Protein AF-A0A2T6ZP85-F1 (afdb_monomer)

Nearest PDB structures (foldseek):
  6td9-assembly1_A  TM=7.644E-01  e=2.937E+00  Pseudomonas aeruginosa PAO1

Solvent-accessible surface area (backbone atoms only — not comparable to full-atom values): 4676 Å² total; per-residue (Å²): 96,74,76,54,46,74,77,52,76,46,64,50,58,76,72,46,47,75,79,52,60,66,63,73,71,37,92,59,33,69,58,52,52,52,44,32,58,73,73,35,71,48,77,40,81,67,31,48,45,38,50,65,60,52,50,42,38,74,74,62,32,59,63,92,36,55,43,72,41,53,94,55,64,68,34,47,75,73,64

Sequence (79 aa):
RSKAWEFYPYPCIGNFYFVEFTFANQPCYPDALRRVKQGGSLLDVGCCFGQDLRKLVADGCPAANLYGIDLCPEFIELG

Mean predicted aligned error: 3.36 Å

pLDDT: mean 91.96, std 6.11, range [77.25, 98.38]

Radius of gyration: 13.0 Å; Cα contacts (8 Å, |Δi|>4): 98; chains: 1; bounding box: 31×22×31 Å

Secondary structure (DSSP, 8-state):
-HHHHHH---HHHHTTGGGS-TTTTSTTHHHHHHHHHTT--EEEET-TTTHHHHHHHHTT--GGGEEEE-S-HHHHHT-

InterPro domains:
  IPR029063 S-adenosyl-L-methionine-dependent methyltransferase superfamily [G3DSA:3.40.50.150] (20-79)
  IPR029063 S-adenosyl-L-methionine-dependent methyltransferase superfamily [SSF53335] (32-78)
  IPR051654 Fungal Meroterpenoid Biosynthesis Methyltransferases [PTHR35897] (1-79)
  IPR060188 Mmethyltransferase nvfJ-like, N-terminal domain [PF27593] (1-19)

Foldseek 3Di:
DVVVVVVPNDVCVVVVVLVPLPVCPDPCNVVVLVCQQVVAADEAEQCQCVSNLVVSVVVPGDNVRYHYDHPDVVSPVVD

Organism: Tuber borchii (NCBI:txid42251)

Structure (mmCIF, N/CA/C/O backbone):
data_AF-A0A2T6ZP85-F1
#
_entry.id   AF-A0A2T6ZP85-F1
#
loop_
_atom_site.group_PDB
_atom_site.id
_atom_site.type_symbol
_atom_site.label_atom_id
_atom_site.label_alt_id
_atom_site.label_comp_id
_atom_site.label_asym_id
_atom_site.label_entity_id
_atom_site.label_seq_id
_atom_site.pdbx_PDB_ins_code
_atom_site.Cartn_x
_atom_site.Cartn_y
_atom_site.Cartn_z
_atom_site.occupancy
_atom_site.B_iso_or_equiv
_atom_site.auth_seq_id
_atom_site.auth_comp_id
_atom_site.auth_asym_id
_atom_site.auth_atom_id
_atom_site.pdbx_PDB_model_num
ATOM 1 N N . ARG A 1 1 ? 12.429 -8.071 -7.861 1.00 80.75 1 ARG A N 1
ATOM 2 C CA . ARG A 1 1 ? 13.175 -7.077 -8.674 1.00 80.75 1 ARG A CA 1
ATOM 3 C C . ARG A 1 1 ? 13.377 -7.513 -10.121 1.00 80.75 1 ARG A C 1
ATOM 5 O O . ARG A 1 1 ? 12.723 -6.916 -10.952 1.00 80.75 1 ARG A O 1
ATOM 12 N N . SER A 1 2 ? 14.241 -8.492 -10.445 1.00 83.56 2 SER A N 1
ATOM 13 C CA . SER A 1 2 ? 14.604 -8.788 -11.851 1.00 83.56 2 SER A CA 1
ATOM 14 C C . SER A 1 2 ? 13.390 -9.065 -12.743 1.00 83.56 2 SER A C 1
ATOM 16 O O . SER A 1 2 ? 13.246 -8.411 -13.761 1.00 83.56 2 SER A O 1
ATOM 18 N N . LYS A 1 3 ? 12.444 -9.885 -12.263 1.00 84.75 3 LYS A N 1
ATOM 19 C CA . LYS A 1 3 ? 11.158 -10.135 -12.938 1.00 84.75 3 LYS A CA 1
ATOM 20 C C . LYS A 1 3 ? 10.349 -8.858 -13.210 1.00 84.75 3 LYS A C 1
ATOM 22 O O . LYS A 1 3 ? 9.838 -8.673 -14.296 1.00 84.75 3 LYS A O 1
ATOM 27 N N . ALA A 1 4 ? 10.261 -7.952 -12.235 1.00 83.50 4 ALA A N 1
ATOM 28 C CA . ALA A 1 4 ? 9.524 -6.695 -12.389 1.00 83.50 4 ALA A CA 1
ATOM 29 C C . ALA A 1 4 ? 10.228 -5.712 -13.343 1.00 83.50 4 ALA A C 1
ATOM 31 O O . ALA A 1 4 ? 9.583 -4.986 -14.089 1.00 83.50 4 ALA A O 1
ATOM 32 N N . TRP A 1 5 ? 11.562 -5.719 -13.337 1.00 84.31 5 TRP A N 1
ATOM 33 C CA . TRP A 1 5 ? 12.388 -4.882 -14.204 1.00 84.31 5 TRP A CA 1
ATOM 34 C C . TRP A 1 5 ? 12.251 -5.245 -15.690 1.00 84.31 5 TRP A C 1
ATOM 36 O O . TRP A 1 5 ? 12.441 -4.381 -16.539 1.00 84.31 5 TRP A O 1
ATOM 46 N N . GLU A 1 6 ? 11.919 -6.504 -15.995 1.00 87.69 6 GLU A N 1
ATOM 47 C CA . GLU A 1 6 ? 11.632 -6.973 -17.357 1.00 87.69 6 GLU A CA 1
ATOM 48 C C . GLU A 1 6 ? 10.327 -6.383 -17.915 1.00 87.69 6 GLU A C 1
ATOM 50 O O . GLU A 1 6 ? 10.258 -6.118 -19.112 1.00 87.69 6 GLU A O 1
ATOM 55 N N . PHE A 1 7 ? 9.327 -6.129 -17.061 1.00 81.56 7 PHE A N 1
ATOM 56 C CA . PHE A 1 7 ? 8.060 -5.511 -17.469 1.00 81.56 7 PHE A CA 1
ATOM 57 C C . PHE A 1 7 ? 8.192 -3.999 -17.633 1.00 81.56 7 PHE A C 1
ATOM 59 O O . PHE A 1 7 ? 7.866 -3.453 -18.686 1.00 81.56 7 PHE A O 1
ATOM 66 N N . TYR A 1 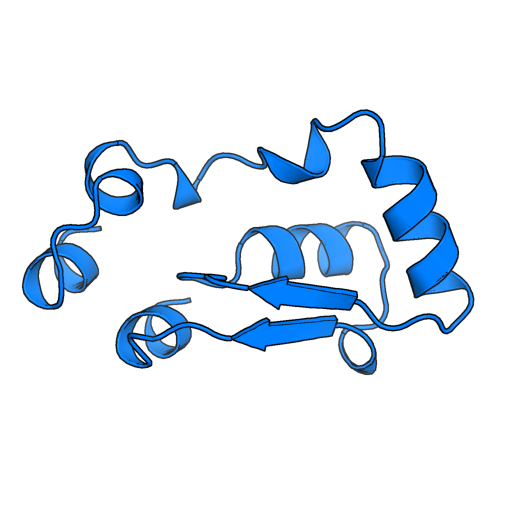8 ? 8.689 -3.316 -16.598 1.00 81.75 8 TYR A N 1
ATOM 67 C CA . TYR A 1 8 ? 8.954 -1.886 -16.675 1.00 81.75 8 TYR A CA 1
ATOM 68 C C . TYR A 1 8 ? 10.053 -1.464 -15.683 1.00 81.75 8 TYR A C 1
ATOM 70 O O . TYR A 1 8 ? 9.958 -1.746 -14.484 1.00 81.75 8 TYR A O 1
ATOM 78 N N . PRO A 1 9 ? 11.096 -0.740 -16.128 1.00 83.12 9 PRO A N 1
ATOM 79 C CA . PRO A 1 9 ? 12.221 -0.358 -15.281 1.00 83.12 9 PRO A CA 1
ATOM 80 C C . PRO A 1 9 ? 11.907 0.892 -14.442 1.00 83.12 9 PRO A C 1
ATOM 82 O O . PRO A 1 9 ? 12.578 1.919 -14.561 1.00 83.12 9 PRO A O 1
ATOM 85 N N . TYR A 1 10 ? 10.878 0.844 -13.587 1.00 82.38 10 TYR A N 1
ATOM 86 C CA . TYR A 1 10 ? 10.596 1.969 -12.692 1.00 82.38 10 TYR A CA 1
ATOM 87 C C . TYR A 1 10 ? 11.783 2.234 -11.749 1.00 82.38 10 TYR A C 1
ATOM 89 O O . TYR A 1 10 ? 12.325 1.289 -11.162 1.00 82.38 10 TYR A O 1
ATOM 97 N N . PRO A 1 11 ? 12.169 3.509 -11.527 1.00 81.62 11 PRO A N 1
ATOM 98 C CA . PRO A 1 11 ? 13.248 3.854 -10.602 1.00 81.62 11 PRO A CA 1
ATOM 99 C C . PRO A 1 11 ? 13.044 3.276 -9.198 1.00 81.62 11 PRO A C 1
ATOM 101 O O . PRO A 1 11 ? 14.009 2.851 -8.569 1.00 81.62 11 PRO A O 1
ATOM 104 N N . CYS A 1 12 ? 11.794 3.177 -8.729 1.00 77.25 12 CYS A N 1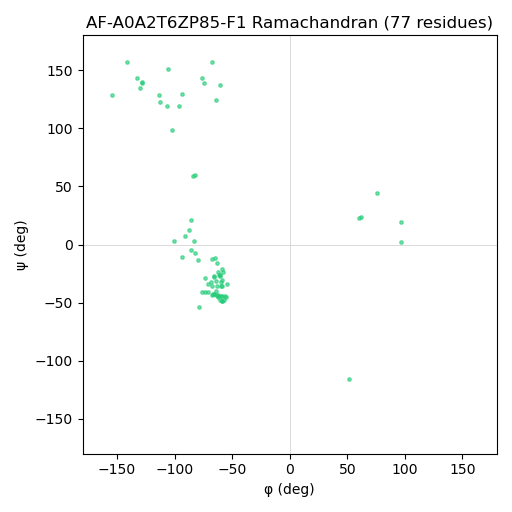
ATOM 105 C CA . CYS A 1 12 ? 11.463 2.565 -7.440 1.00 77.25 12 CYS A CA 1
ATOM 106 C C . CYS A 1 12 ? 11.806 1.063 -7.373 1.00 77.25 12 CYS A C 1
ATOM 108 O O . CYS A 1 12 ? 12.210 0.574 -6.322 1.00 77.25 12 CYS A O 1
ATOM 110 N N . ILE A 1 13 ? 11.733 0.331 -8.489 1.00 83.81 13 ILE A N 1
ATOM 111 C CA . ILE A 1 13 ? 12.167 -1.073 -8.586 1.00 83.81 13 ILE A CA 1
ATOM 112 C C . ILE A 1 13 ? 13.695 -1.145 -8.656 1.00 83.81 13 ILE A C 1
ATOM 114 O O . ILE A 1 13 ? 14.316 -2.010 -8.031 1.00 83.81 13 ILE A O 1
ATOM 118 N N . GLY A 1 14 ? 14.308 -0.227 -9.406 1.00 84.19 14 GLY A N 1
ATOM 119 C CA . GLY A 1 14 ? 15.757 -0.142 -9.584 1.00 84.19 14 GLY A CA 1
ATOM 120 C C . GLY A 1 14 ? 16.494 0.122 -8.277 1.00 84.19 14 GLY A C 1
ATOM 121 O O . GLY A 1 14 ? 17.456 -0.584 -7.980 1.00 84.19 14 GLY A O 1
ATOM 122 N N . ASN A 1 15 ? 15.974 1.071 -7.498 1.00 84.44 15 ASN A N 1
ATOM 123 C CA . ASN A 1 15 ? 16.504 1.524 -6.212 1.00 84.44 15 ASN A CA 1
ATOM 124 C C . ASN A 1 15 ? 15.932 0.766 -5.007 1.00 84.44 15 ASN A C 1
ATOM 126 O O . ASN A 1 15 ? 16.204 1.143 -3.876 1.00 84.44 15 ASN A O 1
ATOM 130 N N . PHE A 1 16 ? 15.154 -0.297 -5.230 1.00 84.88 16 PHE A N 1
ATOM 131 C CA . PHE A 1 16 ? 14.567 -1.118 -4.167 1.00 84.88 16 PHE A CA 1
ATOM 132 C C . PHE A 1 16 ? 13.619 -0.378 -3.205 1.00 84.88 16 PHE A C 1
ATOM 134 O O . PHE A 1 16 ? 13.334 -0.884 -2.128 1.00 84.88 16 PHE A O 1
ATOM 141 N N . TYR A 1 17 ? 13.027 0.752 -3.593 1.00 82.75 17 TYR A N 1
ATOM 142 C CA . TYR A 1 17 ? 12.077 1.478 -2.735 1.00 82.75 17 TYR A CA 1
ATOM 143 C C . TYR A 1 17 ? 10.856 0.643 -2.329 1.00 82.75 17 TYR A C 1
ATOM 145 O O . TYR A 1 17 ? 10.254 0.904 -1.298 1.00 82.75 17 TYR A O 1
ATOM 153 N N . PHE A 1 18 ? 10.535 -0.423 -3.067 1.00 83.00 18 PHE A N 1
ATOM 154 C CA . PHE A 1 18 ? 9.496 -1.384 -2.684 1.00 83.00 18 PHE A CA 1
ATOM 155 C C . PHE A 1 18 ? 9.795 -2.179 -1.397 1.00 83.00 18 PHE A C 1
ATOM 157 O O . PHE A 1 18 ? 8.907 -2.875 -0.910 1.00 83.00 18 PHE A O 1
ATOM 164 N N . VAL A 1 19 ? 11.023 -2.144 -0.860 1.00 84.94 19 VAL A N 1
ATOM 165 C CA . VAL A 1 19 ? 11.332 -2.717 0.465 1.00 84.94 19 VAL A CA 1
ATOM 166 C C . VAL A 1 19 ? 11.246 -1.687 1.591 1.00 84.94 19 VAL A C 1
ATOM 168 O O . VAL A 1 19 ? 11.290 -2.058 2.762 1.00 84.94 19 VAL A O 1
ATOM 171 N N . GLU A 1 20 ? 11.126 -0.405 1.254 1.00 84.56 20 GLU A N 1
ATOM 172 C CA . GLU A 1 20 ? 11.070 0.686 2.216 1.00 84.56 20 GLU A CA 1
ATOM 173 C C . GLU A 1 20 ? 9.616 1.027 2.551 1.00 84.56 20 GLU A C 1
ATOM 175 O O . GLU A 1 20 ? 8.801 1.281 1.669 1.00 84.56 20 GLU A O 1
ATOM 180 N N . PHE A 1 21 ? 9.286 1.105 3.841 1.00 86.69 21 PHE A N 1
ATOM 181 C CA . PHE A 1 21 ? 7.962 1.541 4.301 1.00 86.69 21 PHE A CA 1
ATOM 182 C C . PHE A 1 21 ? 7.881 3.070 4.368 1.00 86.69 21 PHE A C 1
ATOM 184 O O . PHE A 1 21 ? 7.687 3.659 5.435 1.00 86.69 21 PHE A O 1
ATOM 191 N N . THR A 1 22 ? 8.098 3.729 3.229 1.00 86.50 22 THR A N 1
ATOM 192 C CA . THR A 1 22 ? 8.172 5.197 3.156 1.00 86.50 22 THR A CA 1
ATOM 193 C C . THR A 1 22 ? 6.888 5.866 3.643 1.00 86.50 22 THR A C 1
ATOM 195 O O . THR A 1 22 ? 6.974 6.889 4.330 1.00 86.50 22 THR A O 1
ATOM 198 N N . PHE A 1 23 ? 5.721 5.262 3.383 1.00 92.62 23 PHE A N 1
ATOM 199 C CA . PHE A 1 23 ? 4.440 5.729 3.907 1.00 92.62 23 PHE A CA 1
ATOM 200 C C . PHE A 1 23 ? 4.337 5.563 5.427 1.00 92.62 23 PHE A C 1
ATOM 202 O O . PHE A 1 23 ? 3.927 6.498 6.114 1.00 92.62 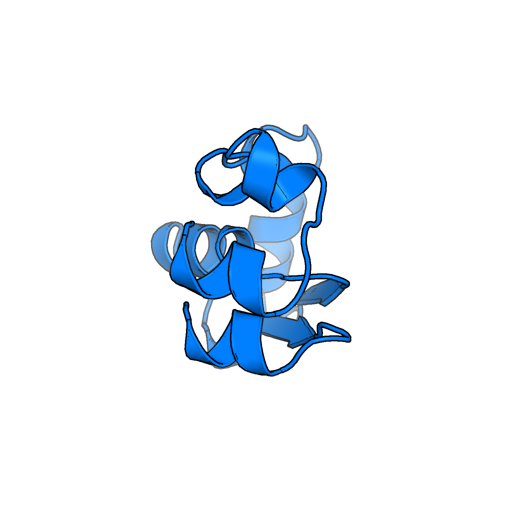23 PHE A O 1
ATOM 209 N N . ALA A 1 24 ? 4.773 4.423 5.975 1.00 93.81 24 ALA A N 1
ATOM 210 C CA . ALA A 1 24 ? 4.741 4.175 7.420 1.00 93.81 24 ALA A CA 1
ATOM 211 C C . ALA A 1 24 ? 5.609 5.155 8.227 1.00 93.81 24 ALA A C 1
ATOM 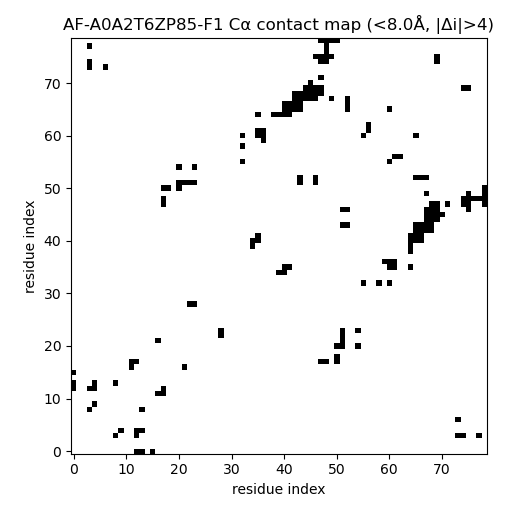213 O O . ALA A 1 24 ? 5.341 5.397 9.404 1.00 93.81 24 ALA A O 1
ATOM 214 N N . ASN A 1 25 ? 6.621 5.743 7.585 1.00 93.44 25 ASN A N 1
ATOM 215 C CA . ASN A 1 25 ? 7.497 6.751 8.178 1.00 93.44 25 ASN A CA 1
ATOM 216 C C . ASN A 1 25 ? 6.940 8.184 8.083 1.00 93.44 25 ASN A C 1
ATOM 218 O O . ASN A 1 25 ? 7.553 9.109 8.616 1.00 93.44 25 ASN A O 1
ATOM 222 N N . GLN A 1 26 ? 5.802 8.401 7.414 1.00 95.38 26 GLN A N 1
ATOM 223 C CA . GLN A 1 26 ? 5.206 9.732 7.313 1.00 95.38 26 GLN A CA 1
ATOM 224 C C . GLN A 1 26 ? 4.506 10.138 8.621 1.00 95.38 26 GLN A C 1
ATOM 226 O O . GLN A 1 26 ? 3.802 9.322 9.222 1.00 95.38 26 GLN A O 1
ATOM 231 N N . PRO A 1 27 ? 4.567 11.421 9.032 1.00 97.25 27 PRO A N 1
ATOM 232 C CA . PRO A 1 27 ? 3.862 11.911 10.222 1.00 97.25 27 PRO A CA 1
ATOM 233 C C . PRO A 1 27 ? 2.340 11.697 10.195 1.00 97.25 27 PRO A C 1
ATOM 235 O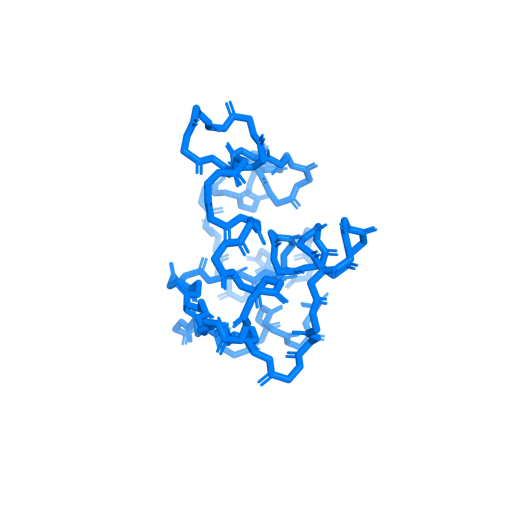 O . PRO A 1 27 ? 1.703 11.653 11.244 1.00 97.25 27 PRO A O 1
ATOM 238 N N . CYS A 1 28 ? 1.745 11.565 9.005 1.00 95.94 28 CYS A N 1
ATOM 239 C CA . CYS A 1 28 ? 0.313 11.314 8.835 1.00 95.94 28 CYS A CA 1
ATOM 240 C C . CYS A 1 28 ? -0.090 9.845 9.049 1.00 95.94 28 CYS A C 1
ATOM 242 O O . CYS A 1 28 ? -1.280 9.563 9.207 1.00 95.94 28 CYS A O 1
ATOM 244 N N . TYR A 1 29 ? 0.865 8.911 9.083 1.00 97.25 29 TYR A N 1
ATOM 245 C CA . TYR A 1 29 ? 0.583 7.478 9.140 1.00 97.25 29 TYR A CA 1
ATOM 246 C C . TYR A 1 29 ? -0.250 7.047 10.362 1.00 97.25 29 TYR A C 1
ATOM 248 O O . TYR A 1 29 ? -1.232 6.325 10.169 1.00 97.25 29 TYR A O 1
ATOM 256 N N . PRO A 1 30 ? 0.021 7.514 11.604 1.00 97.88 30 PRO A N 1
ATOM 257 C CA . PRO A 1 30 ? -0.796 7.137 12.761 1.00 97.88 30 PRO A CA 1
ATOM 258 C C . PRO A 1 30 ? -2.267 7.548 12.616 1.00 97.88 30 PRO A C 1
ATOM 260 O O . PRO A 1 30 ? -3.170 6.827 13.047 1.00 97.88 30 PRO A O 1
ATOM 263 N N . ASP A 1 31 ? -2.518 8.697 11.985 1.00 98.00 31 ASP A N 1
ATOM 264 C CA . ASP A 1 31 ? -3.871 9.190 11.745 1.00 98.00 31 ASP A CA 1
ATOM 265 C C . ASP A 1 31 ? -4.574 8.396 10.635 1.00 98.00 31 ASP A C 1
ATOM 267 O O . ASP A 1 31 ? -5.735 8.017 10.799 1.00 98.00 31 ASP A O 1
ATOM 271 N N . ALA A 1 32 ? -3.865 8.058 9.553 1.00 96.94 32 ALA A N 1
ATOM 272 C CA . ALA A 1 32 ? -4.376 7.167 8.514 1.00 96.94 32 ALA A CA 1
ATOM 273 C C . ALA A 1 32 ? -4.759 5.793 9.094 1.00 96.94 32 ALA A C 1
ATOM 275 O O . ALA A 1 32 ? -5.889 5.336 8.909 1.00 96.94 32 ALA A O 1
ATOM 276 N N . LEU A 1 33 ? -3.868 5.185 9.885 1.00 97.75 33 LEU A N 1
ATOM 277 C CA . LEU A 1 33 ? -4.100 3.902 10.552 1.00 97.75 33 LEU A CA 1
ATOM 278 C C . LEU A 1 33 ? -5.353 3.946 11.439 1.00 97.75 33 LEU A C 1
ATOM 280 O O . LEU A 1 33 ? -6.214 3.067 11.359 1.00 97.75 33 LEU A O 1
ATOM 284 N N . ARG A 1 34 ? -5.485 4.993 12.266 1.00 98.38 34 ARG A N 1
ATOM 285 C CA . ARG A 1 34 ? -6.651 5.199 13.136 1.00 98.38 34 ARG A CA 1
ATOM 286 C C . ARG A 1 34 ? -7.946 5.286 12.329 1.00 98.38 34 ARG A C 1
ATOM 288 O O . ARG A 1 34 ? -8.916 4.618 12.682 1.00 98.38 34 ARG A O 1
ATOM 295 N N . ARG A 1 35 ? -7.975 6.091 11.262 1.00 98.19 35 ARG A N 1
ATOM 296 C CA . ARG A 1 35 ? -9.172 6.281 10.425 1.00 98.19 35 ARG A CA 1
ATOM 297 C C . ARG A 1 35 ? -9.608 4.978 9.758 1.00 98.19 35 ARG A C 1
ATOM 299 O O . ARG A 1 35 ? -10.793 4.657 9.789 1.00 98.19 35 ARG A O 1
ATOM 306 N N . VAL A 1 36 ? -8.667 4.205 9.217 1.00 98.06 36 VAL A N 1
ATOM 307 C CA . VAL A 1 36 ? -8.980 2.925 8.561 1.00 98.06 36 VAL A CA 1
ATOM 308 C C . VAL A 1 36 ? -9.494 1.895 9.569 1.00 98.06 36 VAL A C 1
ATOM 310 O O . VAL A 1 36 ? -10.502 1.234 9.320 1.00 98.06 36 VAL A O 1
ATOM 313 N N . LYS A 1 37 ? -8.876 1.807 10.756 1.00 97.56 37 LYS A N 1
ATOM 314 C CA . LYS A 1 37 ? -9.352 0.943 11.854 1.00 97.56 37 LYS A CA 1
ATOM 315 C C . LYS A 1 37 ? -10.756 1.302 12.348 1.00 97.56 37 LYS A C 1
ATOM 317 O O . LYS A 1 37 ? -11.459 0.437 12.855 1.00 97.56 37 LYS A O 1
ATOM 322 N N . GLN A 1 38 ? -11.171 2.556 12.189 1.00 98.00 38 GLN A N 1
ATOM 323 C CA . GLN A 1 38 ? -12.508 3.043 12.540 1.00 98.00 38 GLN A CA 1
ATOM 324 C C . GLN A 1 38 ? -13.539 2.867 11.410 1.00 98.00 38 GLN A C 1
ATOM 326 O O . GLN A 1 38 ? -14.629 3.425 11.487 1.00 98.00 38 GLN A O 1
ATOM 331 N N . GLY A 1 39 ? -13.214 2.094 10.369 1.00 97.44 39 GLY A N 1
ATOM 332 C CA . GLY A 1 39 ? -14.118 1.809 9.253 1.00 97.44 39 GLY A CA 1
ATOM 333 C C . GLY A 1 39 ? -13.913 2.701 8.028 1.00 97.44 39 GLY A C 1
ATOM 334 O O . GLY A 1 39 ? -14.639 2.557 7.050 1.00 97.44 39 GLY A O 1
ATOM 335 N N . GLY A 1 40 ? -12.927 3.603 8.047 1.00 98.12 40 GLY A N 1
ATOM 336 C CA . GLY A 1 40 ? -12.517 4.342 6.854 1.00 98.12 40 GLY A CA 1
ATOM 337 C C . GLY A 1 40 ? -11.871 3.428 5.810 1.00 98.12 40 GLY A C 1
ATOM 338 O O . GLY A 1 40 ? -11.339 2.373 6.148 1.00 98.12 40 GLY A O 1
ATOM 339 N N . SER A 1 41 ? -11.893 3.857 4.548 1.00 98.19 41 SER A N 1
ATOM 340 C CA . SER A 1 41 ? -11.192 3.194 3.441 1.00 98.19 41 SER A CA 1
ATOM 341 C C . SER A 1 41 ? -9.949 3.978 3.023 1.00 98.19 41 SER A C 1
ATOM 343 O O . SER A 1 41 ? -9.921 5.203 3.160 1.00 98.19 41 SER A O 1
ATOM 345 N N . LEU A 1 42 ? -8.936 3.282 2.504 1.00 98.25 42 LEU A N 1
ATOM 346 C CA . LEU A 1 42 ? -7.701 3.872 1.985 1.00 98.25 42 LEU A CA 1
ATOM 347 C C . LEU A 1 42 ? -7.399 3.325 0.589 1.00 98.25 42 LEU A C 1
ATOM 349 O O . LEU A 1 42 ? -7.493 2.120 0.365 1.00 98.25 42 LEU A O 1
ATOM 353 N N . LEU A 1 43 ? -7.028 4.225 -0.323 1.00 97.75 43 LEU A N 1
ATOM 354 C CA . LEU A 1 43 ? -6.582 3.908 -1.676 1.00 97.75 43 LEU A CA 1
ATOM 355 C C . LEU A 1 43 ? -5.101 4.269 -1.826 1.00 97.75 43 LEU A C 1
ATOM 357 O O . LEU A 1 43 ? -4.731 5.426 -1.630 1.00 97.75 43 LEU A O 1
ATOM 361 N N . ASP A 1 44 ? -4.294 3.283 -2.197 1.00 95.62 44 ASP A N 1
ATOM 362 C CA . ASP A 1 44 ? -2.897 3.435 -2.592 1.00 95.62 44 ASP A CA 1
ATOM 363 C C . ASP A 1 44 ? -2.801 3.516 -4.126 1.00 95.62 44 ASP A C 1
ATOM 365 O O . ASP A 1 44 ? -3.239 2.607 -4.839 1.00 95.62 44 ASP A O 1
ATOM 369 N N . VAL A 1 45 ? -2.291 4.640 -4.634 1.00 95.25 45 VAL A N 1
ATOM 370 C CA . VAL A 1 45 ? -2.224 4.952 -6.068 1.00 95.25 45 VAL A CA 1
ATOM 371 C C . VAL A 1 45 ? -0.785 4.813 -6.540 1.00 95.25 45 VAL A C 1
ATOM 373 O O . VAL A 1 45 ? 0.086 5.556 -6.095 1.00 95.25 45 VAL A O 1
ATOM 376 N N . GLY A 1 46 ? -0.554 3.908 -7.490 1.00 92.00 46 GLY A N 1
ATOM 377 C CA . GLY A 1 46 ? 0.796 3.466 -7.832 1.00 92.00 46 GLY A CA 1
ATOM 378 C C . GLY A 1 46 ? 1.330 2.500 -6.777 1.00 92.00 46 GLY A C 1
ATOM 379 O O . GLY A 1 46 ? 2.464 2.648 -6.322 1.00 92.00 46 GLY A O 1
ATOM 380 N N . CYS A 1 47 ? 0.490 1.546 -6.358 1.00 93.19 47 CYS A N 1
ATOM 381 C CA . CYS A 1 47 ? 0.792 0.653 -5.242 1.00 93.19 47 CYS A CA 1
ATOM 382 C C . CYS A 1 47 ? 1.949 -0.316 -5.534 1.00 93.19 47 CYS A C 1
ATOM 384 O O . CYS A 1 47 ? 2.466 -0.946 -4.609 1.00 93.19 47 CYS A O 1
ATOM 386 N N . CYS A 1 48 ? 2.389 -0.434 -6.793 1.00 93.25 48 CYS A N 1
ATOM 387 C CA . CYS A 1 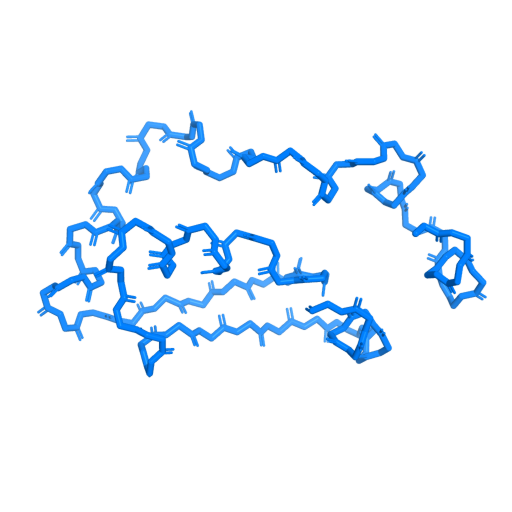48 ? 3.453 -1.327 -7.228 1.00 93.25 48 CYS A CA 1
ATOM 388 C C . CYS A 1 48 ? 3.177 -2.759 -6.734 1.00 93.25 48 CYS A C 1
ATOM 390 O O . CYS A 1 48 ? 2.173 -3.359 -7.100 1.00 93.25 48 CYS A O 1
ATOM 392 N N . PHE A 1 49 ? 4.034 -3.296 -5.866 1.00 93.62 49 PHE A N 1
ATOM 393 C CA . PHE A 1 49 ? 3.854 -4.608 -5.242 1.00 93.62 49 PHE A CA 1
ATOM 394 C C . PHE A 1 4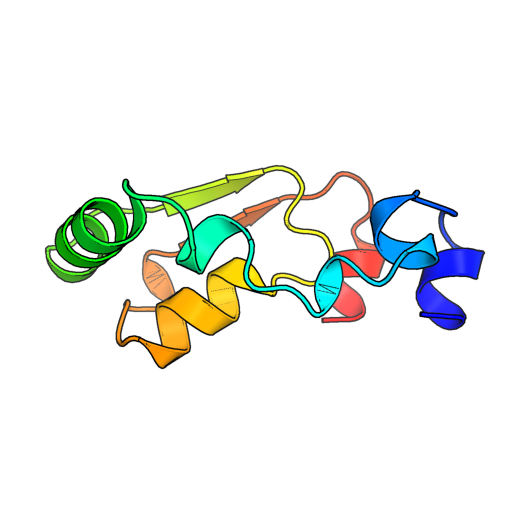9 ? 2.984 -4.553 -3.975 1.00 93.62 49 PHE A C 1
ATOM 396 O O . PHE A 1 49 ? 3.205 -5.360 -3.087 1.00 93.62 49 PHE A O 1
ATOM 403 N N . GLY A 1 50 ? 2.140 -3.544 -3.748 1.00 93.81 50 GLY A N 1
ATOM 404 C CA . GLY A 1 50 ? 1.228 -3.460 -2.594 1.00 93.81 50 GLY A CA 1
ATOM 405 C C . GLY A 1 50 ? 1.884 -3.411 -1.202 1.00 93.81 50 GLY A C 1
ATOM 406 O O . GLY A 1 50 ? 1.269 -3.811 -0.208 1.00 93.81 50 GLY A O 1
ATOM 407 N N . GLN A 1 51 ? 3.139 -2.965 -1.092 1.00 93.75 51 GLN A N 1
ATOM 408 C CA . GLN A 1 51 ? 3.913 -3.085 0.152 1.00 93.75 51 GLN A CA 1
ATOM 409 C C . GLN A 1 51 ? 3.339 -2.252 1.308 1.00 93.75 51 GLN A C 1
ATOM 411 O O . GLN A 1 51 ? 3.253 -2.747 2.436 1.00 93.75 51 GLN A O 1
ATOM 416 N N . ASP A 1 52 ? 2.912 -1.018 1.040 1.00 93.88 52 ASP A N 1
ATOM 417 C CA . ASP A 1 52 ? 2.328 -0.147 2.063 1.00 93.88 52 ASP A CA 1
ATOM 418 C C . ASP A 1 52 ? 0.967 -0.674 2.544 1.00 93.88 52 ASP A C 1
ATOM 420 O O . ASP A 1 52 ? 0.678 -0.655 3.744 1.00 93.88 52 ASP A O 1
ATOM 424 N N . LEU A 1 53 ? 0.168 -1.265 1.648 1.00 95.69 53 LEU A N 1
ATOM 425 C CA . LEU A 1 53 ? -1.077 -1.944 2.018 1.00 95.69 53 LEU A CA 1
ATOM 426 C C . LEU A 1 53 ? -0.820 -3.136 2.946 1.00 95.69 53 LEU A C 1
ATOM 428 O O . LEU A 1 53 ? -1.487 -3.276 3.972 1.00 95.69 53 LEU A O 1
ATOM 432 N N . ARG A 1 54 ? 0.188 -3.968 2.652 1.00 94.94 54 ARG A N 1
ATOM 433 C CA . ARG A 1 54 ? 0.578 -5.072 3.546 1.00 94.94 54 ARG A CA 1
ATOM 434 C C . ARG A 1 54 ? 1.072 -4.570 4.898 1.00 94.94 54 ARG A C 1
ATOM 436 O O . ARG A 1 54 ? 0.778 -5.201 5.914 1.00 94.94 54 ARG A O 1
ATOM 443 N N . LYS A 1 55 ? 1.771 -3.433 4.939 1.00 96.06 55 LYS A N 1
ATOM 444 C CA . LYS A 1 55 ? 2.178 -2.808 6.203 1.00 96.06 55 LYS A CA 1
ATOM 445 C C . LYS A 1 55 ? 0.976 -2.354 7.031 1.00 96.06 55 LYS A C 1
ATOM 447 O O . LYS A 1 55 ? 0.939 -2.635 8.226 1.00 96.06 55 LYS A O 1
ATOM 452 N N . LEU A 1 56 ? -0.022 -1.732 6.402 1.00 96.75 56 LEU A N 1
ATOM 453 C CA . LEU A 1 56 ? -1.277 -1.351 7.060 1.00 96.75 56 LEU A CA 1
ATOM 454 C C . LEU A 1 56 ? -2.016 -2.572 7.625 1.00 96.75 56 LEU A C 1
ATOM 456 O O . LEU A 1 56 ? -2.476 -2.533 8.768 1.00 96.75 56 LEU A O 1
ATOM 460 N N . VAL A 1 57 ? -2.099 -3.670 6.864 1.00 97.19 57 VAL A N 1
ATOM 461 C CA . VAL A 1 57 ? -2.680 -4.938 7.348 1.00 97.19 57 VAL A CA 1
ATOM 462 C C . VAL A 1 57 ? -1.900 -5.472 8.549 1.00 97.19 57 VAL A C 1
ATOM 464 O O . VAL A 1 57 ? -2.507 -5.808 9.565 1.00 97.19 57 VAL A O 1
ATOM 467 N N . ALA A 1 58 ? -0.567 -5.508 8.469 1.00 97.00 58 ALA A N 1
ATOM 468 C CA . ALA A 1 58 ? 0.290 -5.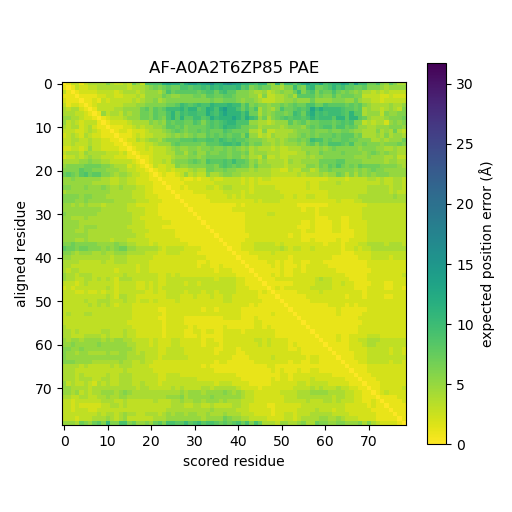957 9.567 1.00 97.00 58 ALA A CA 1
ATOM 469 C C . ALA A 1 58 ? 0.116 -5.103 10.837 1.00 97.00 58 ALA A C 1
ATOM 471 O O . ALA A 1 58 ? 0.180 -5.626 11.947 1.00 97.00 58 ALA A O 1
ATOM 472 N N . ASP A 1 59 ? -0.183 -3.812 10.680 1.00 97.12 59 ASP A N 1
ATOM 473 C CA . ASP A 1 59 ? -0.473 -2.896 11.786 1.00 97.12 59 ASP A CA 1
ATOM 474 C C . ASP A 1 59 ? -1.932 -2.954 12.270 1.00 97.12 59 ASP A C 1
ATOM 476 O O . ASP A 1 59 ? -2.320 -2.208 13.176 1.00 97.12 59 ASP A O 1
ATOM 480 N N . GLY A 1 60 ? -2.751 -3.844 11.709 1.00 96.94 60 GLY A N 1
ATOM 481 C CA . GLY A 1 60 ? -4.103 -4.155 12.169 1.00 96.94 60 GLY A CA 1
ATOM 482 C C . GLY A 1 60 ? -5.226 -3.414 11.445 1.00 96.94 60 GLY A C 1
ATOM 483 O O . GLY A 1 60 ? -6.318 -3.299 12.004 1.00 96.94 60 GLY A O 1
ATOM 484 N N . CYS A 1 61 ? -4.993 -2.873 10.247 1.00 97.69 61 CYS A N 1
ATOM 485 C CA . CYS A 1 61 ? -6.085 -2.410 9.390 1.00 97.69 61 CYS A CA 1
ATOM 486 C C . CYS A 1 61 ? -6.831 -3.596 8.752 1.00 97.69 61 CYS A C 1
ATOM 488 O O . CYS A 1 61 ? -6.189 -4.537 8.280 1.00 97.69 61 CYS A O 1
ATOM 490 N N . PRO A 1 62 ? -8.174 -3.557 8.668 1.00 97.31 62 PRO A N 1
ATOM 491 C CA . PRO A 1 62 ? -8.934 -4.557 7.925 1.00 97.31 62 PRO A CA 1
ATOM 492 C C . PRO A 1 62 ? -8.599 -4.497 6.430 1.00 97.31 62 PRO A C 1
ATOM 494 O O . PRO A 1 62 ? -8.778 -3.455 5.804 1.00 97.31 62 PRO A O 1
ATOM 497 N N . ALA A 1 63 ? -8.175 -5.618 5.840 1.00 97.06 63 ALA A N 1
ATOM 498 C CA . ALA A 1 63 ? -7.826 -5.684 4.417 1.00 97.06 63 ALA A CA 1
ATOM 499 C C . ALA A 1 63 ? -8.991 -5.287 3.489 1.00 97.06 63 ALA A C 1
ATOM 501 O O . ALA A 1 63 ? -8.764 -4.697 2.443 1.00 97.06 63 ALA A O 1
ATOM 502 N N . ALA A 1 64 ? -10.239 -5.5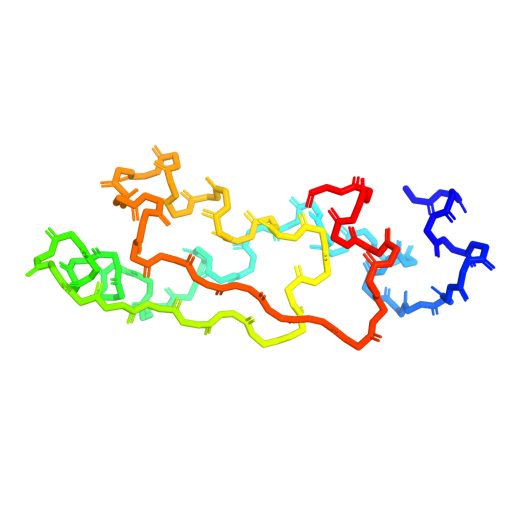32 3.902 1.00 97.94 64 ALA A N 1
ATOM 503 C CA . ALA A 1 64 ? -11.437 -5.145 3.149 1.00 97.94 64 ALA A CA 1
ATOM 504 C C . ALA A 1 64 ? -11.604 -3.621 2.965 1.00 97.94 64 ALA A C 1
ATOM 506 O O . ALA A 1 64 ? -12.387 -3.184 2.127 1.00 97.94 64 ALA A O 1
ATOM 507 N N . ASN A 1 65 ? -10.876 -2.815 3.742 1.00 97.94 65 ASN A N 1
ATOM 508 C CA . ASN A 1 65 ? -10.910 -1.356 3.666 1.00 97.94 65 ASN A CA 1
ATOM 509 C C . ASN A 1 65 ? -9.715 -0.776 2.892 1.00 97.94 65 ASN A C 1
ATOM 511 O O . ASN A 1 65 ? -9.553 0.445 2.833 1.00 97.94 65 ASN A O 1
ATOM 515 N N . LEU A 1 66 ? -8.850 -1.631 2.351 1.00 98.19 66 LEU A N 1
ATOM 516 C CA . LEU A 1 66 ? -7.609 -1.249 1.697 1.00 98.19 66 LEU A CA 1
ATOM 517 C C . LEU A 1 66 ? -7.691 -1.579 0.210 1.00 98.19 66 LEU A C 1
ATOM 519 O O . LEU A 1 66 ? -7.998 -2.705 -0.171 1.00 98.19 66 LEU A O 1
ATOM 523 N N . TYR A 1 67 ? -7.386 -0.590 -0.620 1.00 97.69 67 TYR A N 1
ATOM 524 C CA . TYR A 1 67 ? -7.460 -0.688 -2.070 1.00 97.69 67 TYR A CA 1
ATOM 525 C C . TYR A 1 67 ? -6.131 -0.235 -2.663 1.00 97.69 67 TYR A C 1
ATOM 527 O O . TYR A 1 67 ? -5.554 0.749 -2.207 1.00 97.69 67 TYR A O 1
ATOM 535 N N . GLY A 1 68 ? -5.651 -0.945 -3.679 1.00 96.06 68 GLY A N 1
ATOM 536 C CA . GLY A 1 68 ? -4.441 -0.596 -4.415 1.00 96.06 68 GLY A CA 1
ATOM 537 C C . GLY A 1 68 ? -4.725 -0.571 -5.903 1.00 96.06 68 GLY A C 1
ATOM 538 O O . GLY A 1 68 ? -5.451 -1.433 -6.402 1.00 96.06 68 GLY A O 1
ATOM 539 N N . ILE A 1 69 ? -4.163 0.412 -6.597 1.00 96.38 69 ILE A N 1
ATOM 540 C CA . ILE A 1 69 ? -4.176 0.469 -8.056 1.00 96.38 69 ILE A CA 1
ATOM 541 C C . ILE A 1 69 ? -2.779 0.777 -8.576 1.00 96.38 69 ILE A C 1
ATOM 543 O O . ILE A 1 69 ? -2.055 1.593 -8.007 1.00 96.38 69 ILE A O 1
ATOM 547 N N . ASP A 1 70 ? -2.433 0.163 -9.697 1.00 94.06 70 ASP A N 1
ATOM 548 C CA . ASP A 1 70 ? -1.226 0.463 -10.453 1.00 94.06 70 ASP A CA 1
ATOM 549 C C . ASP A 1 70 ? -1.543 0.395 -11.953 1.00 94.06 70 ASP A C 1
ATOM 551 O O . ASP A 1 70 ? -2.519 -0.239 -12.361 1.00 94.06 70 ASP A O 1
ATOM 555 N N . LEU A 1 71 ? -0.745 1.077 -12.771 1.00 92.94 71 LEU A N 1
ATOM 556 C CA . LEU A 1 71 ? -0.879 1.032 -14.227 1.00 92.94 71 LEU A CA 1
ATOM 557 C C . LEU A 1 71 ? -0.376 -0.297 -14.800 1.00 92.94 71 LEU A C 1
ATOM 559 O O . LEU A 1 71 ? -0.868 -0.727 -15.841 1.00 92.94 71 LEU A O 1
ATOM 563 N N . CYS A 1 72 ? 0.592 -0.928 -14.132 1.00 90.62 72 CYS A N 1
ATOM 564 C CA . CYS A 1 72 ? 1.168 -2.208 -14.529 1.00 90.62 72 CYS A CA 1
ATOM 565 C C . CYS A 1 72 ? 0.589 -3.332 -13.652 1.00 90.62 72 CYS A C 1
ATOM 567 O O . CYS A 1 72 ? 1.061 -3.527 -12.526 1.00 90.62 72 CYS A O 1
ATOM 569 N N . PRO A 1 73 ? -0.426 -4.082 -14.127 1.00 90.12 73 PRO A N 1
ATOM 570 C CA . PRO A 1 73 ? -1.043 -5.154 -13.345 1.00 90.12 73 PRO A CA 1
ATOM 571 C C . PRO A 1 73 ? -0.047 -6.257 -12.957 1.00 90.12 73 PRO A C 1
ATOM 573 O O . PRO A 1 73 ? -0.191 -6.861 -11.897 1.00 90.12 73 PRO A O 1
ATOM 576 N N . GLU A 1 74 ? 1.011 -6.467 -13.744 1.00 91.88 74 GLU A N 1
ATOM 577 C CA . GLU A 1 74 ? 2.074 -7.436 -13.466 1.00 91.88 74 GLU A CA 1
ATOM 578 C C . GLU A 1 74 ? 2.802 -7.142 -12.147 1.00 91.88 74 GLU A C 1
ATOM 580 O O . GLU A 1 74 ? 3.340 -8.051 -11.518 1.00 91.88 74 GLU A O 1
ATOM 585 N N . PHE A 1 75 ? 2.825 -5.887 -11.685 1.00 90.12 75 PHE A N 1
ATOM 586 C CA . PHE A 1 75 ? 3.390 -5.560 -10.375 1.00 90.12 75 PHE A CA 1
ATOM 587 C C . PHE A 1 75 ? 2.513 -6.066 -9.237 1.00 90.12 75 PHE A C 1
ATOM 589 O O . PHE A 1 75 ? 3.035 -6.659 -8.297 1.00 90.12 75 PHE A O 1
ATOM 596 N N . ILE A 1 76 ? 1.197 -5.940 -9.366 1.00 91.06 76 ILE A N 1
ATOM 597 C CA . ILE A 1 76 ? 0.249 -6.462 -8.379 1.00 91.06 76 ILE A CA 1
ATOM 598 C C . ILE A 1 76 ? 0.344 -7.996 -8.326 1.00 91.06 76 ILE A C 1
ATOM 600 O O . ILE A 1 76 ? 0.351 -8.586 -7.251 1.00 91.06 76 ILE A O 1
ATOM 604 N N . GLU A 1 77 ? 0.498 -8.663 -9.474 1.00 90.94 77 GLU A N 1
ATOM 605 C CA . GLU A 1 77 ? 0.696 -10.121 -9.524 1.00 90.94 77 GLU A CA 1
ATOM 606 C C . GLU A 1 77 ? 2.025 -10.577 -8.900 1.00 90.94 77 GLU A C 1
ATOM 608 O O . GLU A 1 77 ? 2.139 -11.701 -8.403 1.00 90.94 77 GLU A O 1
ATOM 613 N N . LEU A 1 78 ? 3.043 -9.713 -8.920 1.00 89.38 78 LEU A N 1
ATOM 614 C CA . LEU A 1 78 ? 4.345 -9.971 -8.311 1.00 89.38 78 LEU A CA 1
ATOM 615 C C . LEU A 1 78 ? 4.388 -9.683 -6.801 1.00 89.38 78 LEU A C 1
ATOM 617 O O . LEU A 1 78 ? 5.405 -10.028 -6.181 1.00 89.38 78 LEU A O 1
ATOM 621 N N . GLY A 1 79 ? 3.339 -9.094 -6.205 1.00 77.56 79 GLY A N 1
ATOM 622 C CA . GLY A 1 79 ? 3.275 -8.870 -4.757 1.00 77.56 79 GLY A CA 1
ATOM 623 C C . GLY A 1 79 ? 1.938 -8.405 -4.210 1.00 77.56 79 GLY A C 1
ATOM 624 O O . GLY A 1 79 ? 1.617 -7.218 -4.408 1.00 77.56 79 GLY A O 1
#